Protein AF-A0A918DP20-F1 (afdb_monomer)

Sequence (121 aa):
MKRTAAVTVLALGFGLTAEAREQPFSGNDPQFLIESCREVVEIFSRRDEQNMLAAVSTSLSEAMRAGYCIGVVQQYRSEGPGCRYGYSSKDWFTAARFLAELPVNADHSVSRMLRAASCNG

Solvent-accessible surface area (backbone atoms only — not comparable to full-atom values): 7268 Å² total; per-residue (Å²): 139,83,86,80,82,81,82,78,78,80,81,74,80,72,80,74,78,79,76,76,71,74,79,93,68,67,92,73,40,39,40,62,46,25,53,15,14,36,44,37,44,60,57,53,67,49,49,87,79,40,86,74,50,48,80,70,74,49,52,72,68,54,51,49,35,21,48,47,32,55,48,53,50,47,49,44,71,74,73,42,87,74,58,92,88,44,65,60,42,90,44,62,64,50,24,33,46,48,42,35,71,49,62,68,81,53,96,48,56,43,70,56,50,52,49,46,18,39,27,74,57

Nearest PDB structures (foldseek):
  1t6u-assembly2_H  TM=4.745E-01  e=8.225E+00  Streptomyces coelicolor
  1q0f-assembly2_J  TM=4.762E-01  e=7.781E+00  Streptomyces seoulensis
  1t6u-assembly1_A  TM=4.752E-01  e=8.225E+00  Streptomyces coelicolor
  6s37-assembly1_A  TM=3.782E-01  e=7.362E+00  Pseudomonas putida KT2440
  1orj-assembly2_B  TM=3.271E-01  e=4.994E+00  Aquifex aeolicus VF5

Secondary structure (DSSP, 8-state):
--------------------------TT-HHHHHHHHHHHHHHHHGGGT-TTTHHHHS-HHHHHHHHHHHHHHHHHHHHSPP-SSS---S-HHHHHHHHHHS-TT----HHHHHHHHHHH-

Foldseek 3Di:
DDDDDDPDDPPPDPPPPPPPDDDPDDPWQLLLLLVLLLLLCVLCVCVVPCVPCSVVPDDPVSVVSVVVNLVSLVCCLVPNDDDPPADFPPDSNQLSVQSNPDDSPPPDIPNRSSNCSGGVD

Radius of gyration: 20.91 Å; Cα contacts (8 Å, |Δi|>4): 114; chains: 1; bounding box: 46×41×68 Å

pLDDT: mean 74.9, std 15.4, range [37.12, 93.69]

Organism: NCBI:txid518897

Mean predicted aligned error: 12.44 Å

Structure (mmCIF, N/CA/C/O backbone):
data_AF-A0A918DP20-F1
#
_entry.id   AF-A0A918DP20-F1
#
loop_
_atom_site.group_PDB
_atom_site.id
_atom_site.type_symbol
_atom_site.label_atom_id
_atom_site.label_alt_id
_atom_site.label_comp_id
_atom_site.label_asym_id
_atom_site.label_entity_id
_atom_site.label_seq_id
_atom_site.pdbx_PDB_ins_code
_atom_site.Cartn_x
_atom_site.Cartn_y
_atom_site.Cartn_z
_atom_site.occupancy
_atom_site.B_iso_or_equiv
_atom_site.auth_seq_id
_atom_site.auth_comp_id
_atom_site.auth_asym_id
_atom_site.auth_atom_id
_atom_site.pdbx_PDB_model_num
ATOM 1 N N . MET A 1 1 ? 27.926 30.165 47.627 1.00 37.12 1 MET A N 1
ATOM 2 C CA . MET A 1 1 ? 27.761 28.701 47.770 1.00 37.12 1 MET A CA 1
ATOM 3 C C . MET A 1 1 ? 26.866 28.204 46.635 1.00 37.12 1 MET A C 1
ATOM 5 O O . MET A 1 1 ? 25.671 28.453 46.677 1.00 37.12 1 MET A O 1
ATOM 9 N N . LYS A 1 2 ? 27.428 27.609 45.572 1.00 40.09 2 LYS A N 1
ATOM 10 C CA . LYS A 1 2 ? 26.663 27.059 44.435 1.00 40.09 2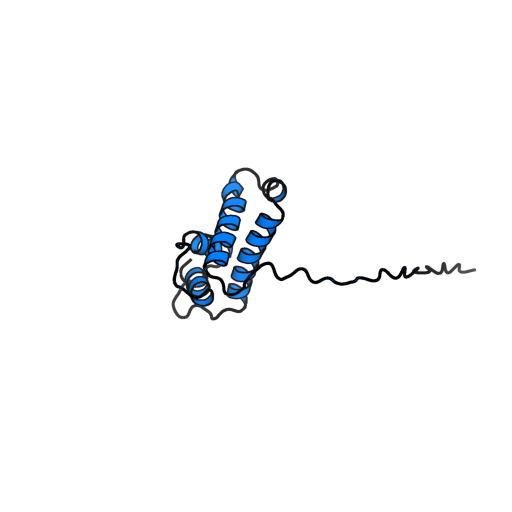 LYS A CA 1
ATOM 11 C C . LYS A 1 2 ? 26.527 25.547 44.627 1.00 40.09 2 LYS A C 1
ATOM 13 O O . LYS A 1 2 ? 27.536 24.861 44.722 1.00 40.09 2 LYS A O 1
ATOM 18 N N . ARG A 1 3 ? 25.293 25.048 44.728 1.00 52.38 3 ARG A N 1
ATOM 19 C CA . ARG A 1 3 ? 24.982 23.614 44.797 1.00 52.38 3 ARG A CA 1
ATOM 20 C C . ARG A 1 3 ? 24.779 23.097 43.375 1.00 52.38 3 ARG A C 1
ATOM 22 O O . ARG A 1 3 ? 23.718 23.291 42.797 1.00 52.38 3 ARG A O 1
ATOM 29 N N . THR A 1 4 ? 25.802 22.485 42.797 1.00 50.84 4 THR A N 1
ATOM 30 C CA . THR A 1 4 ? 25.676 21.697 41.567 1.00 50.84 4 THR A CA 1
ATOM 31 C C . THR A 1 4 ? 25.176 20.306 41.942 1.00 50.84 4 THR A C 1
ATOM 33 O O . THR A 1 4 ? 25.917 19.522 42.530 1.00 50.84 4 THR A O 1
ATOM 36 N N . ALA A 1 5 ? 23.907 20.017 41.653 1.00 54.22 5 ALA A N 1
ATOM 37 C CA . ALA A 1 5 ? 23.361 18.670 41.752 1.00 54.22 5 ALA A CA 1
ATOM 38 C C . ALA A 1 5 ? 23.876 17.852 40.559 1.00 54.22 5 ALA A C 1
ATOM 40 O O . ALA A 1 5 ? 23.552 18.151 39.411 1.00 54.22 5 ALA A O 1
ATOM 41 N N . ALA A 1 6 ? 24.719 16.858 40.827 1.00 53.59 6 ALA A N 1
ATOM 42 C CA . ALA A 1 6 ? 25.139 15.891 39.824 1.00 53.59 6 ALA A CA 1
ATOM 43 C C . ALA A 1 6 ? 23.967 14.938 39.550 1.00 53.59 6 ALA A C 1
ATOM 45 O O . ALA A 1 6 ? 23.559 14.187 40.433 1.00 53.59 6 ALA A O 1
ATOM 46 N N . VAL A 1 7 ? 23.406 14.991 38.342 1.00 59.12 7 VAL A N 1
ATOM 47 C CA . VAL A 1 7 ? 22.426 14.006 37.873 1.00 59.12 7 VAL A CA 1
ATOM 48 C C . VAL A 1 7 ? 23.212 12.810 37.351 1.00 59.12 7 VAL A C 1
ATOM 50 O O . VAL A 1 7 ? 23.706 12.808 36.226 1.00 59.12 7 VAL A O 1
ATOM 53 N N . THR A 1 8 ? 23.394 11.807 38.202 1.00 56.66 8 THR A N 1
ATOM 54 C CA . THR A 1 8 ? 23.956 10.511 37.825 1.00 56.66 8 THR A CA 1
ATOM 55 C C . THR A 1 8 ? 22.939 9.758 36.970 1.00 56.66 8 THR A C 1
ATOM 57 O O . THR A 1 8 ? 21.939 9.248 37.470 1.00 56.66 8 THR A O 1
ATOM 60 N N . VAL A 1 9 ? 23.189 9.683 35.662 1.00 62.00 9 VAL A N 1
ATOM 61 C CA . VAL A 1 9 ? 22.459 8.787 34.759 1.00 62.00 9 VAL A CA 1
ATOM 62 C C . VAL A 1 9 ? 22.946 7.364 35.035 1.00 62.00 9 VAL A C 1
ATOM 64 O O . VAL A 1 9 ? 24.019 6.962 34.591 1.00 62.00 9 VAL A O 1
ATOM 67 N N . LEU A 1 10 ? 22.175 6.610 35.819 1.00 59.28 10 LEU A N 1
ATOM 68 C CA . LEU A 1 10 ? 22.340 5.166 35.974 1.00 59.28 10 LEU A CA 1
ATOM 69 C C . LEU A 1 10 ? 21.996 4.501 34.636 1.00 59.28 10 LEU A C 1
ATOM 71 O O . LEU A 1 10 ? 20.832 4.256 34.328 1.00 59.28 10 LEU A O 1
ATOM 75 N N . ALA A 1 11 ? 23.020 4.234 33.826 1.00 61.69 11 ALA A N 1
ATOM 76 C CA . ALA A 1 11 ? 22.911 3.386 32.649 1.00 61.69 11 ALA A CA 1
ATOM 77 C C . ALA A 1 11 ? 22.685 1.936 33.106 1.00 61.69 11 ALA A C 1
ATOM 79 O O . ALA A 1 11 ? 23.624 1.155 33.255 1.00 61.69 11 ALA A O 1
ATOM 80 N N . LEU A 1 12 ? 21.428 1.582 33.380 1.00 62.03 12 LEU A N 1
ATOM 81 C CA . LEU A 1 12 ? 21.015 0.188 33.485 1.00 62.03 12 LEU A CA 1
ATOM 82 C C . LEU A 1 12 ? 21.145 -0.416 32.087 1.00 62.03 12 LEU A C 1
ATOM 84 O O . LEU A 1 12 ? 20.382 -0.084 31.181 1.00 62.03 12 LEU A O 1
ATOM 88 N N . GLY A 1 13 ? 22.166 -1.252 31.910 1.00 59.47 13 GLY A N 1
ATOM 89 C CA . GLY A 1 13 ? 22.402 -2.002 30.687 1.00 59.47 13 GLY A CA 1
ATOM 90 C C . GLY A 1 13 ? 21.254 -2.969 30.427 1.00 59.47 13 GLY A C 1
ATOM 91 O O . GLY A 1 13 ? 21.296 -4.120 30.851 1.00 59.47 13 GLY A O 1
ATOM 92 N N . PHE A 1 14 ? 20.232 -2.510 29.710 1.00 60.22 14 PHE A N 1
ATOM 93 C CA . PHE A 1 14 ? 19.357 -3.402 28.972 1.00 60.22 14 PHE A CA 1
ATOM 94 C C . PHE A 1 14 ? 20.188 -3.958 27.819 1.00 60.22 14 PHE A C 1
ATOM 96 O O . PHE A 1 14 ? 20.462 -3.258 26.844 1.00 60.22 14 PHE A O 1
ATOM 103 N N . GLY A 1 15 ? 20.629 -5.208 27.946 1.00 56.78 15 GLY A N 1
ATOM 104 C CA . GLY A 1 15 ? 21.070 -5.981 26.795 1.00 56.78 15 GLY A CA 1
ATOM 105 C C . GLY A 1 15 ? 19.879 -6.148 25.858 1.00 56.78 15 GLY A C 1
ATOM 106 O O . GLY A 1 15 ? 19.118 -7.099 26.003 1.00 56.78 15 GLY A O 1
ATOM 107 N N . LEU A 1 16 ? 19.679 -5.202 24.935 1.00 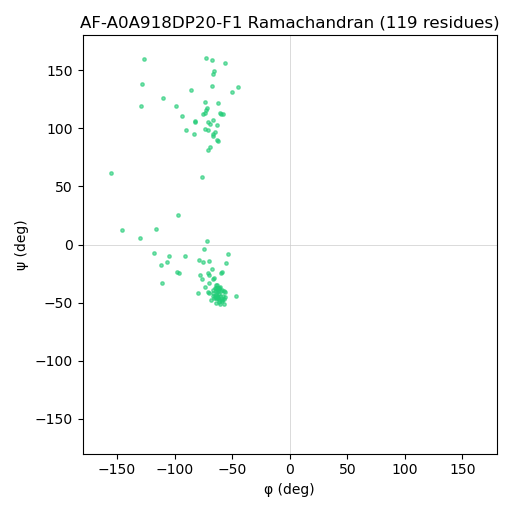59.16 16 LEU A N 1
ATOM 108 C CA . LEU A 1 16 ? 18.790 -5.400 23.798 1.00 59.16 16 LEU A CA 1
ATOM 109 C C . LEU A 1 16 ? 19.426 -6.482 22.926 1.00 59.16 16 LEU A C 1
ATOM 111 O O . LEU A 1 16 ? 20.253 -6.200 22.061 1.00 59.16 16 LEU A O 1
ATOM 115 N N . THR A 1 17 ? 19.032 -7.732 23.135 1.00 61.31 17 THR A N 1
ATOM 116 C CA . THR A 1 17 ? 19.053 -8.706 22.049 1.00 61.31 17 THR A CA 1
ATOM 117 C C . THR A 1 17 ? 18.036 -8.211 21.025 1.00 61.31 17 THR A C 1
ATOM 119 O O . THR A 1 17 ? 16.827 -8.364 21.205 1.00 61.31 17 THR A O 1
ATOM 122 N N . ALA A 1 18 ? 18.520 -7.502 20.006 1.00 60.25 18 ALA A N 1
ATOM 123 C CA . ALA A 1 18 ? 17.719 -7.069 18.875 1.00 60.25 18 ALA A CA 1
ATOM 124 C C . ALA A 1 18 ? 17.389 -8.299 18.018 1.00 60.25 18 ALA A C 1
ATOM 126 O O . ALA A 1 18 ? 18.065 -8.576 17.033 1.00 60.25 18 ALA A O 1
ATOM 127 N N . GLU A 1 19 ? 16.369 -9.056 18.419 1.00 59.47 19 GLU A N 1
ATOM 128 C CA . GLU A 1 19 ? 15.741 -10.032 17.533 1.00 59.47 19 GLU A CA 1
ATOM 129 C C . GLU A 1 19 ? 14.969 -9.256 16.472 1.00 59.47 19 GLU A C 1
ATOM 131 O O . GLU A 1 19 ? 13.872 -8.735 16.707 1.00 59.47 19 GLU A O 1
ATOM 136 N N . ALA A 1 20 ? 15.591 -9.111 15.304 1.00 57.81 20 ALA A N 1
ATOM 137 C CA . ALA A 1 20 ? 14.903 -8.631 14.126 1.00 57.81 20 ALA A CA 1
ATOM 138 C C . ALA A 1 20 ? 13.828 -9.667 13.791 1.00 57.81 20 ALA A C 1
ATOM 140 O O . ALA A 1 20 ? 14.132 -10.739 13.274 1.00 57.81 20 ALA A O 1
ATOM 141 N N . ARG A 1 21 ? 12.565 -9.358 14.119 1.00 59.31 21 ARG A N 1
ATOM 142 C CA . ARG A 1 21 ? 11.427 -10.144 13.632 1.00 59.31 21 ARG A CA 1
ATOM 143 C C . ARG A 1 21 ? 11.586 -10.282 12.121 1.00 59.31 21 ARG A C 1
ATOM 145 O O . ARG A 1 21 ? 11.859 -9.283 11.452 1.00 59.31 21 ARG A O 1
ATOM 152 N N . GLU A 1 22 ? 11.456 -11.507 11.617 1.00 62.00 22 GLU A N 1
ATOM 153 C CA . GLU A 1 22 ? 11.488 -11.790 10.183 1.00 62.00 22 GLU A CA 1
ATOM 154 C C . GLU A 1 22 ? 10.628 -10.762 9.448 1.00 62.00 22 GLU A C 1
ATOM 156 O O . GLU A 1 22 ? 9.541 -10.421 9.925 1.00 62.00 22 GLU A O 1
ATOM 161 N N . GLN A 1 23 ? 11.136 -10.221 8.335 1.00 58.38 23 GLN A N 1
ATOM 162 C CA . GLN A 1 23 ? 10.407 -9.214 7.571 1.00 58.38 23 GLN A CA 1
ATOM 163 C C . GLN A 1 23 ? 9.060 -9.815 7.156 1.00 58.38 23 GLN A C 1
ATOM 165 O O . GLN A 1 23 ? 9.039 -10.730 6.335 1.00 58.38 23 GLN A O 1
ATOM 170 N N . PRO A 1 24 ? 7.932 -9.317 7.688 1.00 61.38 24 PRO A N 1
ATOM 171 C CA .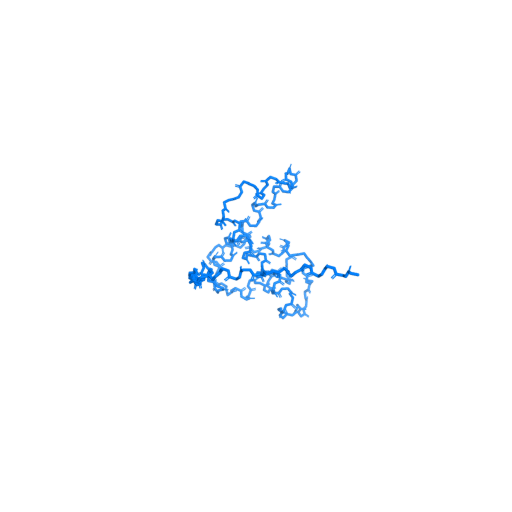 PRO A 1 24 ? 6.638 -9.938 7.433 1.00 61.38 24 PRO A CA 1
ATOM 172 C C . PRO A 1 24 ? 6.128 -9.652 6.012 1.00 61.38 24 PRO A C 1
ATOM 174 O O . PRO A 1 24 ? 5.070 -10.147 5.637 1.00 61.38 24 PRO A O 1
ATOM 177 N N . PHE A 1 25 ? 6.853 -8.837 5.233 1.00 66.38 25 PHE A N 1
ATOM 178 C CA . PHE A 1 25 ? 6.398 -8.249 3.977 1.00 66.38 25 PHE A CA 1
ATOM 179 C C . PHE A 1 25 ? 7.410 -8.489 2.854 1.00 66.38 25 PHE A C 1
ATOM 181 O O . PHE A 1 25 ? 8.546 -8.016 2.910 1.00 66.38 25 PHE A O 1
ATOM 188 N N . SER A 1 26 ? 6.987 -9.187 1.802 1.00 65.50 26 SER A N 1
ATOM 189 C CA . SER A 1 26 ? 7.744 -9.341 0.562 1.00 65.50 26 SER A CA 1
ATOM 190 C C . SER A 1 26 ? 7.525 -8.110 -0.329 1.00 65.50 26 SER A C 1
ATOM 192 O O . SER A 1 26 ? 6.493 -7.947 -0.975 1.00 65.50 26 SER A O 1
ATOM 194 N N . GLY A 1 27 ? 8.537 -7.238 -0.410 1.00 66.81 27 GLY A N 1
ATOM 195 C CA . GLY A 1 27 ? 8.505 -5.993 -1.202 1.00 66.81 27 GLY A CA 1
ATOM 196 C C . GLY A 1 27 ? 8.173 -6.150 -2.698 1.00 66.81 27 GLY A C 1
ATOM 197 O O . GLY A 1 27 ? 7.853 -5.174 -3.373 1.00 66.81 27 GLY A O 1
ATOM 198 N N . ASN A 1 28 ? 8.260 -7.376 -3.222 1.00 75.31 28 ASN A N 1
ATOM 199 C CA . ASN A 1 28 ? 8.093 -7.710 -4.636 1.00 75.31 28 ASN A CA 1
ATOM 200 C C . ASN A 1 28 ? 6.893 -8.623 -4.916 1.00 75.31 28 ASN A C 1
ATOM 202 O O . ASN A 1 28 ? 6.809 -9.165 -6.014 1.00 75.31 28 ASN A O 1
ATOM 206 N N . ASP A 1 29 ? 5.986 -8.801 -3.956 1.00 88.81 29 ASP A N 1
ATOM 207 C CA . ASP A 1 29 ? 4.776 -9.600 -4.136 1.00 88.81 29 ASP A CA 1
ATOM 208 C C . ASP A 1 29 ? 3.590 -8.709 -4.569 1.00 88.81 29 ASP A C 1
ATOM 210 O O . ASP A 1 29 ? 3.105 -7.882 -3.785 1.00 88.81 29 ASP A O 1
ATOM 214 N N . PRO A 1 30 ? 3.121 -8.839 -5.826 1.00 89.69 30 PRO A N 1
ATOM 215 C CA . PRO A 1 30 ? 1.985 -8.079 -6.341 1.00 89.69 30 PRO A CA 1
ATOM 216 C C . PRO A 1 30 ? 0.689 -8.356 -5.581 1.00 89.69 30 PRO A C 1
ATOM 218 O O . PRO A 1 30 ? -0.092 -7.430 -5.357 1.00 89.69 30 PRO A O 1
ATOM 221 N N . GLN A 1 31 ? 0.463 -9.608 -5.176 1.00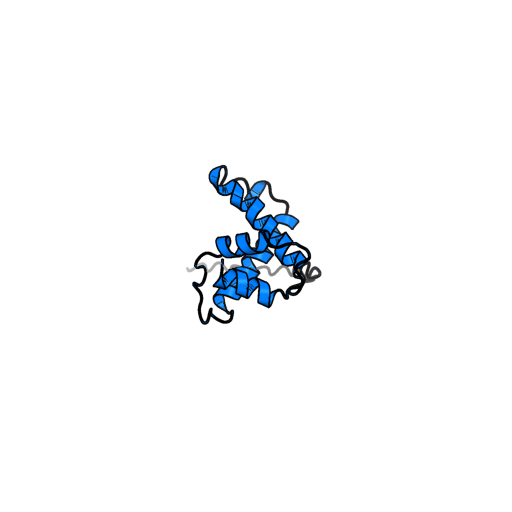 91.44 31 GLN A N 1
ATOM 222 C CA . GLN A 1 31 ? -0.761 -10.015 -4.488 1.00 91.44 31 GLN A CA 1
ATOM 223 C C . GLN A 1 31 ? -0.792 -9.381 -3.103 1.00 91.44 31 GLN A C 1
ATOM 225 O O . GLN A 1 31 ? -1.766 -8.720 -2.740 1.00 91.44 31 GLN A O 1
ATOM 230 N N . PHE A 1 32 ? 0.331 -9.483 -2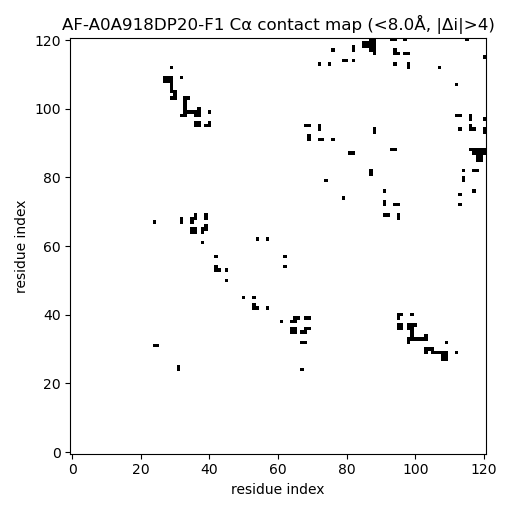.388 1.00 91.56 32 PHE A N 1
ATOM 231 C CA . PHE A 1 32 ? 0.489 -8.882 -1.071 1.00 91.56 32 PHE A CA 1
ATOM 232 C C . PHE A 1 32 ? 0.286 -7.360 -1.098 1.00 91.56 32 PHE A C 1
ATOM 234 O O . PHE A 1 32 ? -0.352 -6.802 -0.201 1.00 91.56 32 PHE A O 1
ATOM 241 N N . LEU A 1 33 ? 0.774 -6.669 -2.136 1.00 92.88 33 LEU A N 1
ATOM 242 C CA . LEU A 1 33 ? 0.541 -5.233 -2.304 1.00 92.88 33 LEU A CA 1
ATOM 243 C C . LEU A 1 33 ? -0.945 -4.902 -2.525 1.00 92.88 33 LEU A C 1
ATOM 245 O O . LEU A 1 33 ? -1.448 -3.968 -1.901 1.00 92.88 33 LEU A O 1
ATOM 249 N N . ILE A 1 34 ? -1.651 -5.656 -3.376 1.00 93.69 34 ILE A N 1
ATOM 250 C CA . ILE A 1 34 ? -3.090 -5.450 -3.634 1.00 93.69 34 ILE A CA 1
ATOM 251 C C . ILE A 1 34 ? -3.888 -5.639 -2.346 1.00 93.69 34 ILE A C 1
ATOM 253 O O . ILE A 1 34 ? -4.690 -4.778 -1.987 1.00 93.69 34 ILE A O 1
ATOM 257 N N . GLU A 1 35 ? -3.651 -6.736 -1.629 1.00 92.69 35 GLU A N 1
ATOM 258 C CA . GLU A 1 35 ? -4.329 -7.033 -0.365 1.00 92.69 35 GLU A CA 1
ATOM 259 C C . GLU A 1 35 ? -4.039 -5.969 0.697 1.00 92.69 35 GLU A C 1
ATOM 261 O O . GLU A 1 35 ? -4.954 -5.480 1.357 1.00 92.69 35 GLU A O 1
ATOM 266 N N . SER A 1 36 ? -2.785 -5.527 0.795 1.00 92.62 36 SER A N 1
ATOM 267 C CA . SER A 1 36 ? -2.390 -4.438 1.690 1.00 92.62 36 SER A CA 1
ATOM 268 C C . SER A 1 36 ? -3.095 -3.120 1.359 1.00 92.62 36 SER A C 1
ATOM 270 O O . SER A 1 36 ? -3.464 -2.373 2.262 1.00 92.62 36 SER A O 1
ATOM 272 N N . CYS A 1 37 ? -3.312 -2.810 0.078 1.00 93.50 37 CYS A N 1
ATOM 273 C CA . CYS A 1 37 ? -4.038 -1.604 -0.320 1.00 93.50 37 CYS A CA 1
ATOM 274 C C . CYS A 1 37 ? -5.560 -1.734 -0.168 1.00 93.50 37 CYS A C 1
ATOM 276 O O . CYS A 1 37 ? -6.227 -0.731 0.087 1.00 93.50 37 CYS A O 1
ATOM 278 N N . ARG A 1 38 ? -6.121 -2.948 -0.234 1.00 93.31 38 ARG A N 1
ATOM 279 C CA . ARG A 1 38 ? -7.522 -3.193 0.151 1.00 93.31 38 ARG A CA 1
ATOM 280 C C . ARG A 1 38 ? -7.751 -2.910 1.627 1.00 93.31 38 ARG A C 1
ATOM 282 O O . ARG A 1 38 ? -8.726 -2.243 1.949 1.00 93.31 38 ARG A O 1
ATOM 289 N N . GLU A 1 39 ? -6.811 -3.307 2.480 1.00 90.94 39 GLU A N 1
ATOM 290 C CA . GLU A 1 39 ? -6.832 -2.986 3.911 1.00 90.94 39 GLU A CA 1
ATOM 291 C C . GLU A 1 39 ? -6.871 -1.465 4.148 1.00 90.94 39 GLU A C 1
ATOM 293 O O . GLU A 1 39 ? -7.688 -0.960 4.914 1.00 90.94 39 GLU A O 1
ATOM 298 N N . VAL A 1 40 ? -6.051 -0.698 3.417 1.00 90.75 40 VAL A N 1
ATOM 299 C CA . VAL A 1 40 ? -6.090 0.777 3.446 1.00 90.75 40 VAL A CA 1
ATOM 300 C C . VAL A 1 40 ? -7.482 1.292 3.074 1.00 90.75 40 VAL A C 1
ATOM 302 O O . VAL A 1 40 ? -8.047 2.115 3.794 1.00 90.75 40 VAL A O 1
ATOM 305 N N . VAL A 1 41 ? -8.055 0.836 1.958 1.00 89.88 41 VAL A N 1
ATOM 306 C CA . VAL A 1 41 ? -9.389 1.284 1.534 1.00 89.88 41 VAL A CA 1
ATOM 307 C C . VAL A 1 41 ? -10.452 0.875 2.547 1.00 89.88 41 VAL A C 1
ATOM 309 O O . VAL A 1 41 ? -11.346 1.666 2.809 1.00 89.88 41 VAL A O 1
ATOM 312 N N . GLU A 1 42 ? -10.366 -0.292 3.171 1.00 87.19 42 GLU A N 1
ATOM 313 C CA . GLU A 1 42 ? -11.322 -0.717 4.191 1.00 87.19 42 GLU A CA 1
ATOM 314 C C . GLU A 1 42 ? -11.243 0.147 5.459 1.00 87.19 42 GLU A C 1
ATOM 316 O O . GLU A 1 42 ? -12.273 0.603 5.959 1.00 87.19 42 GLU A O 1
ATOM 321 N N . ILE A 1 43 ? -10.034 0.445 5.938 1.00 81.31 43 ILE A N 1
ATOM 322 C CA . ILE A 1 43 ? -9.808 1.289 7.121 1.00 81.31 43 ILE A CA 1
ATOM 323 C C . ILE A 1 43 ? -10.249 2.734 6.856 1.00 81.31 43 ILE A C 1
ATOM 325 O O . ILE A 1 43 ? -10.817 3.390 7.731 1.00 81.31 43 ILE A O 1
ATOM 329 N N . PHE A 1 44 ? -10.001 3.249 5.648 1.00 76.25 44 PHE A N 1
ATOM 330 C CA . PHE A 1 44 ? -10.194 4.663 5.323 1.00 76.25 44 PHE A CA 1
ATOM 331 C C . PHE A 1 44 ? -11.438 4.980 4.479 1.00 76.25 44 PHE A C 1
ATOM 333 O O . PHE A 1 44 ? -11.785 6.149 4.360 1.00 76.25 44 PHE A O 1
ATOM 340 N N . SER A 1 45 ? -12.154 4.007 3.914 1.00 69.94 45 SER A N 1
ATOM 341 C CA . SER A 1 45 ? -13.487 4.236 3.317 1.00 69.94 45 SER A CA 1
ATOM 342 C C . SER A 1 45 ? -14.541 4.504 4.393 1.00 69.94 45 SER A C 1
ATOM 344 O O . SER A 1 45 ? -15.486 5.245 4.153 1.00 69.94 45 SER A O 1
ATOM 346 N N . ARG A 1 46 ? -14.305 4.025 5.621 1.00 60.12 46 ARG A N 1
ATOM 347 C CA . ARG A 1 46 ? -15.075 4.361 6.831 1.00 60.12 46 ARG A CA 1
ATOM 348 C C . ARG A 1 46 ? -14.831 5.798 7.342 1.00 60.12 46 ARG A C 1
ATOM 350 O O . ARG A 1 46 ? -15.364 6.175 8.387 1.00 60.12 46 ARG A O 1
ATOM 357 N N . ARG A 1 47 ? -14.023 6.612 6.635 1.00 50.78 47 ARG A N 1
ATOM 358 C CA . ARG A 1 47 ? -13.663 8.001 7.010 1.00 50.78 47 ARG A CA 1
ATOM 359 C C . ARG A 1 47 ? -14.855 8.947 7.141 1.00 50.78 47 ARG A C 1
ATOM 361 O O . ARG A 1 47 ? -14.733 9.918 7.885 1.00 50.78 47 ARG A O 1
ATOM 368 N N . ASP A 1 48 ? -15.977 8.672 6.480 1.00 51.25 48 ASP A N 1
ATOM 369 C CA . ASP A 1 48 ? -17.165 9.525 6.603 1.00 51.25 48 ASP A CA 1
ATOM 370 C C . ASP A 1 48 ? -17.918 9.325 7.931 1.00 51.25 48 ASP A C 1
ATOM 372 O O . ASP A 1 48 ? -18.685 10.200 8.322 1.00 51.25 48 ASP A O 1
ATOM 376 N N . GLU A 1 49 ? -17.652 8.254 8.694 1.00 45.03 49 GLU A N 1
ATOM 377 C CA . GLU A 1 49 ? -18.367 8.004 9.955 1.00 45.03 49 GLU A CA 1
ATOM 378 C C . GLU A 1 49 ? -17.508 8.173 11.223 1.00 45.03 49 GLU A C 1
ATOM 380 O O . GLU A 1 49 ? -18.046 8.580 12.253 1.00 45.03 49 GLU A O 1
ATOM 385 N N . GLN A 1 50 ? -16.198 7.865 11.226 1.00 48.06 50 GLN A N 1
ATOM 386 C CA . GLN A 1 50 ? -15.467 7.679 12.500 1.00 48.06 50 GLN A CA 1
ATOM 387 C C . GLN A 1 50 ? -13.940 7.919 12.443 1.00 48.06 50 GLN A C 1
ATOM 389 O O . GLN A 1 50 ? -13.153 7.031 12.778 1.00 48.06 50 GLN A O 1
ATOM 394 N N . ASN A 1 51 ? -13.484 9.130 12.100 1.00 53.09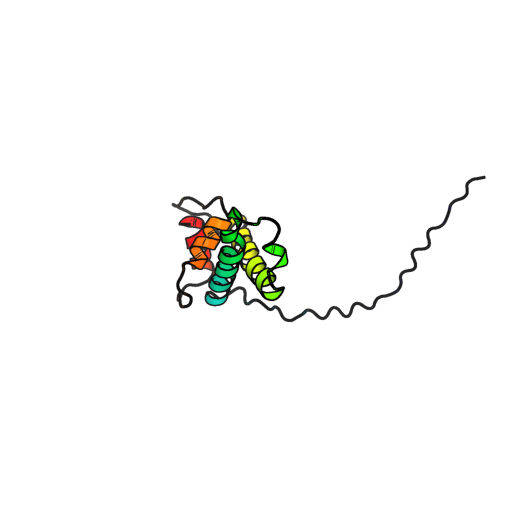 51 ASN A N 1
ATOM 395 C CA . ASN A 1 51 ? -12.049 9.488 11.989 1.00 53.09 51 ASN A CA 1
ATOM 396 C C . ASN A 1 51 ? -11.155 9.197 13.226 1.00 53.09 51 ASN A C 1
ATOM 398 O O . ASN A 1 51 ? -9.937 9.305 13.122 1.00 53.09 51 ASN A O 1
ATOM 402 N N . MET A 1 52 ? -11.712 8.799 14.376 1.00 51.09 52 MET A N 1
ATOM 403 C CA . MET A 1 52 ? -10.944 8.380 15.559 1.00 51.09 52 MET A CA 1
ATOM 404 C C . MET A 1 52 ? -11.051 6.890 15.917 1.00 51.09 52 MET A C 1
ATOM 406 O O . MET A 1 52 ? -10.191 6.417 16.650 1.00 51.09 52 MET A O 1
ATOM 410 N N . LEU A 1 53 ? -12.047 6.136 15.432 1.00 53.19 53 LEU A N 1
ATOM 411 C CA . LEU A 1 53 ? -12.284 4.757 15.903 1.00 53.19 53 LEU A CA 1
ATOM 412 C C . LEU A 1 53 ? -11.692 3.683 14.988 1.00 53.19 53 LEU A C 1
ATOM 414 O O . LEU A 1 53 ? -11.350 2.610 15.478 1.00 53.19 53 LEU A O 1
ATOM 418 N N . ALA A 1 54 ? -11.480 3.976 13.700 1.00 54.31 54 ALA A N 1
ATOM 419 C CA . ALA A 1 54 ? -10.888 3.014 12.766 1.00 54.31 54 ALA A CA 1
ATOM 420 C C . ALA A 1 54 ? -9.474 2.577 13.198 1.00 54.31 54 ALA A C 1
ATOM 422 O O . ALA A 1 54 ? -9.132 1.401 13.117 1.00 54.31 54 ALA A O 1
ATOM 423 N N . ALA A 1 55 ? -8.678 3.492 13.759 1.00 55.47 55 ALA A N 1
ATOM 424 C CA . ALA A 1 55 ? -7.364 3.165 14.317 1.00 55.47 55 ALA A CA 1
ATOM 425 C C . ALA A 1 55 ? -7.436 2.284 15.584 1.00 55.47 55 ALA A C 1
ATOM 427 O O . ALA A 1 55 ? -6.455 1.630 15.920 1.00 55.47 55 ALA A O 1
ATOM 428 N N . VAL A 1 56 ? -8.578 2.263 16.283 1.00 56.41 56 VAL A N 1
ATOM 429 C CA . VAL A 1 56 ? -8.778 1.530 17.547 1.00 56.41 56 VAL A CA 1
ATOM 430 C C . VAL A 1 56 ? -9.420 0.158 17.309 1.00 56.41 56 VAL A C 1
ATOM 432 O O . VAL A 1 56 ? -9.230 -0.751 18.111 1.00 56.41 56 VAL A O 1
ATOM 435 N N . SER A 1 57 ? -10.153 -0.016 16.203 1.00 63.78 57 SER A N 1
ATOM 436 C CA . SER A 1 57 ? -10.787 -1.286 15.822 1.00 63.78 57 SER A CA 1
ATOM 437 C C . SER A 1 57 ? -9.926 -2.185 14.930 1.00 63.78 57 SER A C 1
ATOM 439 O O . SER A 1 57 ? -10.318 -3.317 14.670 1.00 63.78 57 SER A O 1
ATOM 441 N N . THR A 1 58 ? -8.799 -1.682 14.424 1.00 73.88 58 THR A N 1
ATOM 442 C CA . THR A 1 58 ? -7.916 -2.411 13.501 1.00 73.88 58 THR A CA 1
ATOM 443 C C . THR A 1 58 ? -6.935 -3.284 14.285 1.00 73.88 58 THR A C 1
ATOM 445 O O . THR A 1 58 ? -6.299 -2.819 15.233 1.00 73.88 58 THR A O 1
ATOM 448 N N . SER A 1 59 ? -6.777 -4.550 13.897 1.00 82.75 59 SER A N 1
ATOM 449 C CA . SER A 1 59 ? -5.762 -5.431 14.484 1.00 82.75 59 SER A CA 1
ATOM 450 C C . SER A 1 59 ? -4.342 -4.970 14.126 1.00 82.75 59 SER A C 1
ATOM 452 O O . SER A 1 59 ? -4.111 -4.295 13.124 1.00 82.75 59 SER A O 1
ATOM 454 N N . LEU A 1 60 ? -3.339 -5.376 14.914 1.00 83.25 60 LEU A N 1
ATOM 455 C CA . LEU A 1 60 ? -1.940 -5.021 14.634 1.00 83.25 60 LEU A CA 1
ATOM 456 C C . LEU A 1 60 ? -1.497 -5.459 13.226 1.00 83.25 60 LEU A C 1
ATOM 458 O O . LEU A 1 60 ? -0.802 -4.714 12.539 1.00 83.25 60 LEU A O 1
ATOM 462 N N . SER A 1 61 ? -1.901 -6.653 12.787 1.00 84.25 61 SER A N 1
ATOM 463 C CA . SER A 1 61 ? -1.575 -7.181 11.458 1.00 84.25 61 SER A CA 1
ATOM 464 C C . SER A 1 61 ? -2.186 -6.352 10.331 1.00 84.25 61 SER A C 1
ATOM 466 O O . SER A 1 61 ? -1.502 -6.058 9.353 1.00 84.25 61 SER A O 1
ATOM 468 N N . GLU A 1 62 ? -3.445 -5.945 10.473 1.00 83.94 62 GLU A N 1
ATOM 469 C CA . GLU A 1 62 ? -4.147 -5.104 9.497 1.00 83.94 62 GLU A CA 1
ATOM 470 C C . GLU A 1 62 ? -3.510 -3.713 9.427 1.00 83.94 62 GLU A C 1
ATOM 472 O O . GLU A 1 62 ? -3.150 -3.247 8.348 1.00 83.94 62 GLU A O 1
ATOM 477 N N . ALA A 1 63 ? -3.234 -3.097 10.580 1.00 83.75 63 ALA A N 1
ATOM 478 C CA . ALA A 1 63 ? -2.565 -1.802 10.646 1.00 83.75 63 ALA A CA 1
ATOM 479 C C . ALA A 1 63 ? -1.177 -1.838 9.986 1.00 83.75 63 ALA A C 1
ATOM 481 O O . ALA A 1 63 ? -0.800 -0.907 9.273 1.00 83.75 63 ALA A O 1
ATOM 482 N N . MET A 1 64 ? -0.422 -2.925 10.178 1.00 88.56 64 MET A N 1
ATOM 483 C CA . MET A 1 64 ? 0.899 -3.071 9.570 1.00 88.56 64 MET A CA 1
ATOM 484 C C . MET A 1 64 ? 0.821 -3.286 8.049 1.00 88.56 64 MET A C 1
ATOM 486 O O . MET A 1 64 ? 1.596 -2.667 7.321 1.00 88.56 64 MET A O 1
ATOM 490 N N . ARG A 1 65 ? -0.132 -4.089 7.544 1.00 90.00 65 ARG A N 1
ATOM 491 C CA . ARG A 1 65 ? -0.377 -4.233 6.091 1.00 90.00 65 ARG A CA 1
ATOM 492 C C . ARG A 1 65 ? -0.826 -2.916 5.458 1.00 90.00 65 ARG A C 1
ATOM 494 O O . ARG A 1 65 ? -0.298 -2.511 4.424 1.00 90.00 65 ARG A O 1
ATOM 501 N N . ALA A 1 66 ? -1.738 -2.196 6.107 1.00 90.19 66 ALA A N 1
ATOM 502 C CA . ALA A 1 66 ? -2.160 -0.879 5.650 1.00 90.19 66 ALA A CA 1
ATOM 503 C C . ALA A 1 66 ? -0.975 0.101 5.606 1.00 90.19 66 ALA A C 1
ATOM 505 O O . ALA A 1 66 ? -0.765 0.789 4.605 1.00 90.19 66 ALA A O 1
ATOM 506 N N . GLY A 1 67 ? -0.144 0.099 6.653 1.00 89.56 67 GLY A N 1
ATOM 507 C CA . GLY A 1 67 ? 1.104 0.858 6.709 1.00 89.56 67 GLY A CA 1
ATOM 508 C C . GLY A 1 67 ? 2.069 0.512 5.573 1.00 89.56 67 GLY A C 1
ATOM 509 O O . GLY A 1 67 ? 2.661 1.417 4.985 1.00 89.56 67 GLY A O 1
ATOM 510 N N . TYR A 1 68 ? 2.178 -0.768 5.206 1.00 92.25 68 TYR A N 1
ATOM 511 C CA . TYR A 1 68 ? 2.985 -1.212 4.069 1.00 92.25 68 TYR A CA 1
ATOM 512 C C . TYR A 1 68 ? 2.506 -0.596 2.745 1.00 92.25 68 TYR A C 1
ATOM 514 O O . TYR A 1 68 ? 3.313 0.026 2.052 1.00 92.25 68 TYR A O 1
ATOM 522 N N . CYS A 1 69 ? 1.210 -0.675 2.409 1.00 93.06 69 CYS A N 1
ATOM 523 C CA . CYS A 1 69 ? 0.694 -0.050 1.179 1.00 93.06 69 CYS A CA 1
ATOM 524 C C . CYS A 1 69 ? 0.946 1.468 1.171 1.00 93.06 69 CYS A C 1
ATOM 526 O O . CYS A 1 69 ? 1.457 2.010 0.189 1.00 93.06 69 CYS A O 1
ATOM 528 N N . ILE A 1 70 ? 0.647 2.149 2.283 1.00 91.56 70 ILE A N 1
ATOM 529 C CA . ILE A 1 70 ? 0.867 3.594 2.438 1.00 91.56 70 ILE A CA 1
ATOM 530 C C . ILE A 1 70 ? 2.337 3.954 2.195 1.00 91.56 70 ILE A C 1
ATOM 532 O O . ILE A 1 70 ? 2.624 4.906 1.466 1.00 91.56 70 ILE A O 1
ATOM 536 N N . GLY A 1 71 ? 3.261 3.202 2.796 1.00 90.25 71 GLY A N 1
ATOM 537 C CA . GLY A 1 71 ? 4.698 3.413 2.658 1.00 90.25 71 GLY A CA 1
ATOM 538 C C . GLY A 1 71 ? 5.175 3.205 1.225 1.00 90.25 71 GLY A C 1
ATOM 539 O O . GLY A 1 71 ? 5.808 4.092 0.662 1.00 90.25 71 GLY A O 1
ATOM 540 N N . VAL A 1 72 ? 4.816 2.079 0.601 1.00 91.94 72 VAL A N 1
ATOM 541 C CA . VAL A 1 72 ? 5.233 1.747 -0.772 1.00 91.94 72 VAL A CA 1
ATOM 542 C C . VAL A 1 72 ? 4.707 2.769 -1.782 1.00 91.94 72 VAL A C 1
ATOM 544 O O . VAL A 1 72 ? 5.464 3.238 -2.633 1.00 91.94 72 VAL A O 1
ATOM 547 N N . VAL A 1 73 ? 3.432 3.157 -1.680 1.00 90.44 73 VAL A N 1
ATOM 548 C CA . VAL A 1 73 ? 2.832 4.156 -2.575 1.00 90.44 73 VAL A CA 1
ATOM 549 C C . VAL A 1 73 ? 3.504 5.515 -2.397 1.00 90.44 73 VAL A C 1
ATOM 551 O O . VAL A 1 73 ? 3.859 6.153 -3.386 1.00 90.44 73 VAL A O 1
ATOM 554 N N . GLN A 1 74 ? 3.716 5.973 -1.162 1.00 89.00 74 GLN A N 1
ATOM 555 C CA . GLN A 1 74 ? 4.374 7.260 -0.922 1.00 89.00 74 GLN A CA 1
ATOM 556 C C . GLN A 1 74 ? 5.839 7.259 -1.366 1.00 89.00 74 GLN A C 1
ATOM 558 O O . GLN A 1 74 ? 6.266 8.213 -2.017 1.00 89.00 74 GLN A O 1
ATOM 563 N N . GLN A 1 75 ? 6.574 6.178 -1.095 1.00 89.12 75 GLN A N 1
ATOM 564 C CA . GLN A 1 75 ? 7.953 6.007 -1.544 1.00 89.12 75 GLN A CA 1
ATOM 565 C C . GLN A 1 75 ? 8.036 6.074 -3.069 1.00 89.12 75 GLN A C 1
ATOM 567 O O . GLN A 1 75 ? 8.824 6.842 -3.614 1.00 89.12 75 GLN A O 1
ATOM 572 N N . TYR A 1 76 ? 7.174 5.332 -3.774 1.00 87.81 76 TYR A N 1
ATOM 573 C CA . TYR A 1 76 ? 7.147 5.346 -5.235 1.00 87.81 76 TYR A CA 1
ATOM 574 C C . TYR A 1 76 ? 6.775 6.720 -5.795 1.00 87.81 76 TYR A C 1
ATOM 576 O O . TYR A 1 76 ? 7.300 7.136 -6.819 1.00 87.81 76 TYR A O 1
ATOM 584 N N . ARG A 1 77 ? 5.892 7.463 -5.130 1.00 83.44 77 ARG A N 1
ATOM 585 C CA . ARG A 1 77 ? 5.545 8.826 -5.556 1.00 83.44 77 ARG A CA 1
ATOM 586 C C . ARG A 1 77 ? 6.692 9.815 -5.346 1.00 83.44 77 ARG A C 1
ATOM 588 O O . ARG A 1 77 ? 6.817 10.753 -6.128 1.00 83.44 77 ARG A O 1
ATOM 595 N N . SER A 1 78 ? 7.501 9.616 -4.307 1.00 81.44 78 SER A N 1
ATOM 596 C CA . SER A 1 78 ? 8.640 10.480 -3.980 1.00 81.44 78 SER A CA 1
ATOM 597 C C . SER A 1 78 ? 9.874 10.185 -4.836 1.00 81.44 78 SER A C 1
ATOM 599 O O . SER A 1 78 ? 10.558 11.106 -5.270 1.00 81.44 78 SER A O 1
ATOM 601 N N . GLU A 1 79 ? 10.169 8.908 -5.077 1.00 81.56 79 GLU A N 1
ATOM 602 C CA . GLU A 1 79 ? 11.430 8.459 -5.690 1.00 81.56 79 GLU A CA 1
ATOM 603 C C . GLU A 1 79 ? 11.244 7.733 -7.026 1.00 81.56 79 GLU A C 1
ATOM 605 O O . GLU A 1 79 ? 12.213 7.403 -7.712 1.00 81.56 79 GLU A O 1
ATOM 610 N N . GLY A 1 80 ? 10.003 7.447 -7.407 1.00 72.69 80 GLY A N 1
ATOM 611 C CA . GLY A 1 80 ? 9.701 6.712 -8.621 1.00 72.69 80 GLY A CA 1
ATOM 612 C C . GLY A 1 80 ? 9.932 7.531 -9.892 1.00 72.69 80 GLY A C 1
ATOM 613 O O . GLY A 1 80 ? 9.968 8.764 -9.887 1.00 72.69 80 GLY A O 1
ATOM 614 N N . PRO A 1 81 ? 10.068 6.841 -11.034 1.00 73.44 81 PRO A N 1
ATOM 615 C CA . PRO A 1 81 ? 10.177 7.493 -12.328 1.00 73.44 81 PRO A CA 1
ATOM 616 C C . PRO A 1 81 ? 8.893 8.275 -12.621 1.00 73.44 81 PRO A C 1
ATOM 618 O O . PRO A 1 81 ? 7.809 7.694 -12.673 1.00 73.44 81 PRO A O 1
ATOM 621 N N . GLY A 1 82 ? 9.030 9.584 -12.840 1.00 71.19 82 GLY A N 1
ATOM 622 C CA . GLY A 1 82 ? 7.907 10.467 -13.150 1.00 71.19 82 GLY A CA 1
ATOM 623 C C . GLY A 1 82 ? 7.103 10.026 -14.381 1.00 71.19 82 GLY A C 1
ATOM 624 O O . GLY A 1 82 ? 7.595 9.334 -15.278 1.00 71.19 82 GLY A O 1
ATOM 625 N N . CYS A 1 83 ? 5.843 10.451 -14.437 1.00 77.62 83 CYS A N 1
ATOM 626 C CA . CYS A 1 83 ? 4.934 10.130 -15.531 1.00 77.62 83 CYS A CA 1
ATOM 627 C C . CYS A 1 83 ? 5.320 10.919 -16.790 1.00 77.62 83 CYS A C 1
ATOM 629 O O . CYS A 1 83 ? 5.241 12.142 -16.813 1.00 77.62 83 CYS A O 1
ATOM 631 N N . ARG A 1 84 ? 5.737 10.222 -17.856 1.00 66.88 84 ARG A N 1
ATOM 632 C CA . ARG A 1 84 ? 6.228 10.865 -19.092 1.00 66.88 84 ARG A CA 1
ATOM 633 C C . ARG A 1 84 ? 5.127 1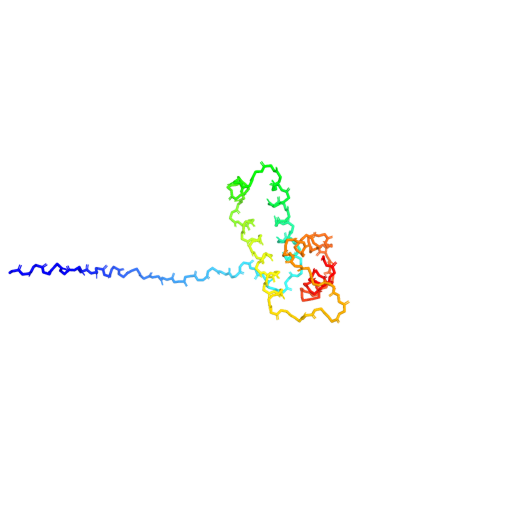1.573 -19.900 1.00 66.88 84 ARG A C 1
ATOM 635 O O . ARG A 1 84 ? 5.438 12.510 -20.622 1.00 66.88 84 ARG A O 1
ATOM 642 N N . TYR A 1 85 ? 3.870 11.129 -19.773 1.00 61.94 85 TYR A N 1
ATOM 643 C CA . TYR A 1 85 ? 2.719 11.625 -20.551 1.00 61.94 85 TYR A CA 1
ATOM 644 C C . TYR A 1 85 ? 1.384 11.645 -19.769 1.00 61.94 85 TYR A C 1
ATOM 646 O O . TYR A 1 85 ? 0.330 11.776 -20.381 1.00 61.94 85 TYR A O 1
ATOM 654 N N . GLY A 1 86 ? 1.403 11.480 -18.441 1.00 58.00 86 GLY A N 1
ATOM 655 C CA . GLY A 1 86 ? 0.192 11.299 -17.622 1.00 58.00 86 GLY A CA 1
ATOM 656 C C . GLY A 1 86 ? 0.096 12.278 -16.454 1.00 58.00 86 GLY A C 1
ATOM 657 O O . GLY A 1 86 ? 1.105 12.838 -16.021 1.00 58.00 86 GLY A O 1
ATOM 658 N N . TYR A 1 87 ? -1.121 12.471 -15.941 1.00 57.16 87 TYR A N 1
ATOM 659 C CA . TYR A 1 87 ? -1.366 13.218 -14.709 1.00 57.16 87 TYR A CA 1
ATOM 660 C C . TYR A 1 87 ? -0.879 12.376 -13.524 1.00 57.16 87 TYR A C 1
ATOM 662 O O . TYR A 1 87 ? -1.364 11.271 -13.308 1.00 57.16 87 TYR A O 1
ATOM 670 N N . SER A 1 88 ? 0.111 12.869 -12.775 1.00 65.06 88 SER A N 1
ATOM 671 C CA . SER A 1 88 ? 0.537 12.190 -11.549 1.00 65.06 88 SER A CA 1
ATOM 672 C C . SER A 1 88 ? -0.517 12.414 -10.470 1.00 65.06 88 SER A C 1
ATOM 674 O O . SER A 1 88 ? -0.822 13.566 -10.140 1.00 65.06 88 SER A O 1
ATOM 676 N N . SER A 1 89 ? -1.065 11.332 -9.916 1.00 62.47 89 SER A N 1
ATOM 677 C CA . SER A 1 89 ? -2.014 11.423 -8.810 1.00 62.47 89 SER A CA 1
ATOM 678 C C . SER A 1 89 ? -1.346 12.130 -7.622 1.00 62.47 89 SER A C 1
ATOM 680 O O . SER A 1 89 ? -0.383 11.641 -7.011 1.00 62.47 89 SER A O 1
ATOM 682 N N . LYS A 1 90 ? -1.817 13.345 -7.301 1.00 66.69 90 LYS A N 1
ATOM 683 C CA . LYS A 1 90 ? -1.303 14.133 -6.163 1.00 66.69 90 LYS A CA 1
ATOM 684 C C . LYS A 1 90 ? -1.689 13.531 -4.814 1.00 66.69 90 LYS A C 1
ATOM 686 O O . LYS A 1 90 ? -1.075 13.890 -3.808 1.00 66.69 90 LYS A O 1
ATOM 691 N N . ASP A 1 91 ? -2.628 12.597 -4.793 1.00 82.69 91 ASP A N 1
ATOM 692 C CA . ASP A 1 91 ? -3.100 11.953 -3.582 1.00 82.69 91 ASP A CA 1
ATOM 693 C C . ASP A 1 91 ? -2.651 10.486 -3.523 1.00 82.69 91 AS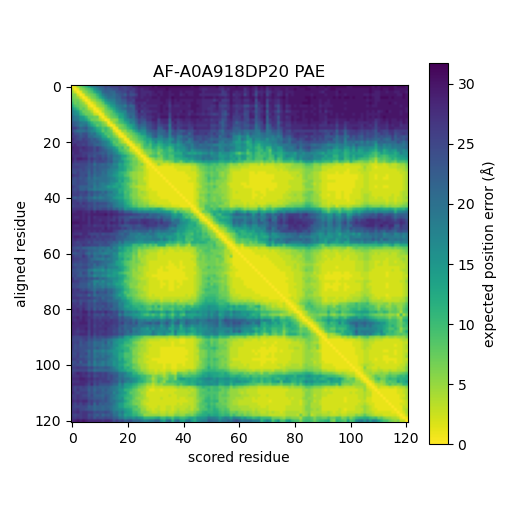P A C 1
ATOM 695 O O . ASP A 1 91 ? -2.869 9.699 -4.442 1.00 82.69 91 ASP A O 1
ATOM 699 N N . TRP A 1 92 ? -2.000 10.114 -2.421 1.00 85.88 92 TRP A N 1
ATOM 700 C CA . TRP A 1 92 ? -1.558 8.737 -2.197 1.00 85.88 92 TRP A CA 1
ATOM 701 C C . TRP A 1 92 ? -2.749 7.792 -2.018 1.00 85.88 92 TRP A C 1
ATOM 703 O O . TRP A 1 92 ? -2.644 6.618 -2.364 1.00 85.88 92 TRP A O 1
ATOM 713 N N . PHE A 1 93 ? -3.871 8.289 -1.485 1.00 88.00 93 PHE A N 1
ATOM 714 C CA . PHE A 1 93 ? -5.036 7.456 -1.213 1.00 88.00 93 PHE A CA 1
ATOM 715 C C . PHE A 1 93 ? -5.758 7.071 -2.505 1.00 88.00 93 PHE A C 1
ATOM 717 O O . PHE A 1 93 ? -6.173 5.926 -2.658 1.00 88.00 93 PHE A O 1
ATOM 724 N N . THR A 1 94 ? -5.813 7.981 -3.474 1.00 88.25 94 THR A N 1
ATOM 725 C CA . THR A 1 94 ? -6.296 7.698 -4.832 1.00 88.25 94 THR A CA 1
ATOM 726 C C . THR A 1 94 ? -5.474 6.589 -5.507 1.00 88.25 94 THR A C 1
ATOM 728 O O . THR A 1 94 ? -6.041 5.604 -5.978 1.00 88.25 94 THR A O 1
ATOM 731 N N . ALA A 1 95 ? -4.139 6.662 -5.451 1.00 89.44 95 ALA A N 1
ATOM 732 C CA . ALA A 1 95 ? -3.275 5.592 -5.960 1.00 89.44 95 ALA A CA 1
ATOM 733 C C . ALA A 1 95 ? -3.469 4.258 -5.205 1.00 89.44 95 ALA A C 1
ATOM 735 O O . ALA A 1 95 ? -3.500 3.194 -5.823 1.00 89.44 95 ALA A O 1
ATOM 736 N N . ALA A 1 96 ? -3.640 4.296 -3.878 1.00 92.12 96 ALA A N 1
ATOM 737 C CA . ALA A 1 96 ? -3.934 3.102 -3.082 1.00 92.12 96 ALA A CA 1
ATOM 738 C C . ALA A 1 96 ? -5.290 2.473 -3.455 1.00 92.12 96 ALA A C 1
ATOM 740 O O . ALA A 1 96 ? -5.382 1.252 -3.572 1.00 92.12 96 ALA A O 1
ATOM 741 N N . ARG A 1 97 ? -6.323 3.290 -3.707 1.00 91.56 97 ARG A N 1
ATOM 742 C CA . ARG A 1 97 ? -7.638 2.823 -4.170 1.00 91.56 97 ARG A CA 1
ATOM 743 C C . ARG A 1 97 ? -7.542 2.143 -5.535 1.00 91.56 97 ARG A C 1
ATOM 745 O O . ARG A 1 97 ? -8.045 1.035 -5.677 1.00 91.56 97 ARG A O 1
ATOM 752 N N . PHE A 1 98 ? -6.821 2.741 -6.483 1.00 91.50 98 PHE A N 1
ATOM 753 C CA . PHE A 1 98 ? -6.572 2.122 -7.787 1.00 91.50 98 PHE A CA 1
ATOM 754 C C . PHE A 1 98 ? -5.919 0.735 -7.648 1.00 91.50 98 PHE A C 1
ATOM 756 O O . PHE A 1 98 ? -6.340 -0.224 -8.288 1.00 91.50 98 PHE A O 1
ATOM 763 N N . LEU A 1 99 ? -4.905 0.600 -6.783 1.00 92.44 99 LEU A N 1
ATOM 764 C CA . LEU A 1 99 ? -4.244 -0.688 -6.535 1.00 92.44 99 LEU A CA 1
ATOM 765 C C . LEU A 1 99 ? -5.184 -1.722 -5.901 1.00 92.44 99 LEU A C 1
ATOM 767 O O . LEU A 1 99 ? -5.099 -2.900 -6.239 1.00 92.44 99 LEU A O 1
ATOM 771 N N . ALA A 1 100 ? -6.077 -1.299 -5.005 1.00 93.50 100 ALA A N 1
ATOM 772 C CA . ALA A 1 100 ? -7.030 -2.179 -4.330 1.00 93.50 100 ALA A CA 1
ATOM 773 C C . ALA A 1 100 ? -8.068 -2.801 -5.287 1.00 93.50 100 ALA A C 1
ATOM 775 O O . ALA A 1 100 ? -8.545 -3.915 -5.044 1.00 93.50 100 ALA A O 1
ATOM 776 N N . GLU A 1 101 ? -8.395 -2.096 -6.372 1.00 92.69 101 GLU A N 1
ATOM 777 C CA . GLU A 1 101 ? -9.348 -2.522 -7.407 1.00 92.69 101 GLU A CA 1
ATOM 778 C C . GLU A 1 101 ? -8.749 -3.526 -8.406 1.00 92.69 101 GLU A C 1
ATOM 780 O O . GLU A 1 101 ? -9.487 -4.193 -9.135 1.00 92.69 101 GLU A O 1
ATOM 785 N N . LEU A 1 102 ? -7.422 -3.692 -8.425 1.00 91.19 102 LEU A N 1
ATOM 786 C CA . LEU A 1 102 ? -6.771 -4.678 -9.283 1.00 91.19 102 LEU A CA 1
ATOM 787 C C . LEU A 1 102 ? -7.139 -6.119 -8.872 1.00 91.19 102 LEU A C 1
ATOM 789 O O . LEU A 1 102 ? -7.364 -6.417 -7.690 1.00 91.19 102 LEU A O 1
ATOM 793 N N . PRO A 1 103 ? -7.179 -7.060 -9.834 1.00 89.56 103 PRO A N 1
ATOM 794 C CA . PRO A 1 103 ? -7.359 -8.470 -9.521 1.00 89.56 103 PRO A CA 1
ATOM 795 C C . PRO A 1 103 ? -6.127 -9.005 -8.779 1.00 89.56 103 PRO A C 1
ATOM 797 O O . PRO A 1 103 ? -5.000 -8.766 -9.199 1.00 89.56 103 PRO A O 1
ATOM 800 N N . VAL A 1 104 ? -6.334 -9.796 -7.719 1.00 79.44 104 VAL A N 1
ATOM 801 C CA . VAL A 1 104 ? -5.251 -10.376 -6.886 1.00 79.44 104 VAL A CA 1
ATOM 802 C C . VAL A 1 104 ? -4.287 -11.243 -7.707 1.00 79.44 104 VAL A C 1
ATOM 804 O O . VAL A 1 104 ? -3.127 -11.387 -7.354 1.00 79.44 104 VAL A O 1
ATOM 807 N N . ASN A 1 105 ? -4.736 -11.771 -8.846 1.00 75.69 105 ASN A N 1
ATOM 808 C CA . ASN A 1 105 ? -3.925 -12.570 -9.770 1.00 75.69 105 ASN A CA 1
ATOM 809 C C . ASN A 1 105 ? 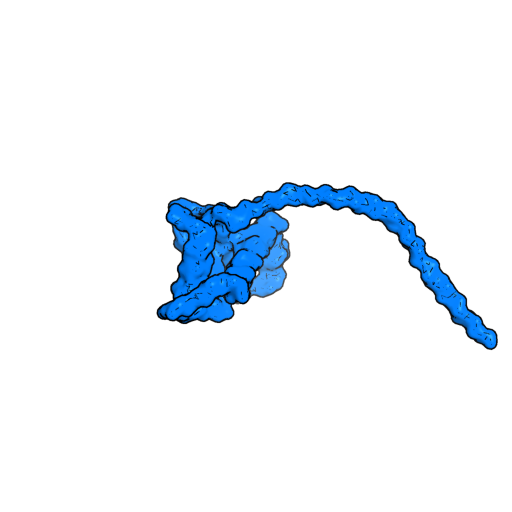-3.361 -11.740 -10.937 1.00 75.69 105 ASN A C 1
ATOM 811 O O . ASN A 1 105 ? -3.138 -12.273 -12.023 1.00 75.69 105 ASN A O 1
ATOM 815 N N . ALA A 1 106 ? -3.195 -10.427 -10.761 1.00 67.75 106 ALA A N 1
ATOM 816 C CA . ALA A 1 106 ? -2.560 -9.585 -11.763 1.00 67.75 106 ALA A CA 1
ATOM 817 C C . ALA A 1 106 ? -1.118 -10.063 -12.003 1.00 67.75 106 ALA A C 1
ATOM 819 O O . ALA A 1 106 ? -0.259 -9.922 -11.135 1.00 67.75 106 ALA A O 1
ATOM 820 N N . ASP A 1 107 ? -0.840 -10.588 -13.200 1.00 70.12 107 ASP A N 1
ATOM 821 C CA . ASP A 1 107 ? 0.510 -10.965 -13.650 1.00 70.12 107 ASP A CA 1
ATOM 822 C C . ASP A 1 107 ? 1.324 -9.715 -14.041 1.00 70.12 107 ASP A C 1
ATOM 824 O O . ASP A 1 107 ? 1.713 -9.457 -15.191 1.00 70.12 107 ASP A O 1
ATOM 828 N N . HIS A 1 108 ? 1.470 -8.818 -13.072 1.00 79.19 108 HIS A N 1
ATOM 829 C CA . HIS A 1 108 ? 2.151 -7.545 -13.205 1.00 79.19 108 HIS A CA 1
ATOM 830 C C . HIS A 1 108 ? 3.170 -7.411 -12.084 1.00 79.19 108 HIS A C 1
ATOM 832 O O . HIS A 1 108 ? 2.899 -7.725 -10.933 1.00 79.19 108 HIS A O 1
ATOM 838 N N . SER A 1 109 ? 4.358 -6.906 -12.414 1.00 87.75 109 SER A N 1
ATOM 839 C CA . SER A 1 109 ? 5.335 -6.572 -11.384 1.00 87.75 109 SER A CA 1
ATOM 840 C C . SER A 1 109 ? 4.825 -5.411 -10.532 1.00 87.75 109 SER A C 1
ATOM 842 O O . SER A 1 109 ? 4.200 -4.480 -11.054 1.00 87.75 109 SER A O 1
ATOM 844 N N . VAL A 1 110 ? 5.178 -5.417 -9.244 1.00 88.75 110 VAL A N 1
ATOM 845 C CA . VAL A 1 110 ? 4.888 -4.327 -8.297 1.00 88.75 110 VAL A CA 1
ATOM 846 C C . VAL A 1 110 ? 5.236 -2.960 -8.898 1.00 88.75 110 VAL A C 1
ATOM 848 O O . VAL A 1 110 ? 4.425 -2.039 -8.877 1.00 88.75 110 VAL A O 1
ATOM 851 N N . SER A 1 111 ? 6.393 -2.831 -9.554 1.00 88.50 111 SER A N 1
ATOM 852 C CA . SER A 1 111 ? 6.808 -1.576 -10.192 1.00 88.50 111 SER A CA 1
ATOM 853 C C . SER A 1 111 ? 5.893 -1.126 -11.340 1.00 88.50 111 SER A C 1
ATOM 855 O O . SER A 1 111 ? 5.717 0.078 -11.530 1.00 88.50 111 SER A O 1
ATOM 857 N N . ARG A 1 112 ? 5.318 -2.055 -12.125 1.00 88.44 112 ARG A N 1
ATOM 858 C CA . ARG A 1 112 ? 4.344 -1.714 -13.181 1.00 88.44 112 ARG A CA 1
ATOM 859 C C . ARG A 1 112 ? 3.023 -1.255 -12.579 1.00 88.44 112 ARG A C 1
ATOM 861 O O . ARG A 1 112 ? 2.467 -0.273 -13.063 1.00 88.44 112 ARG A O 1
ATOM 868 N N . MET A 1 113 ? 2.557 -1.925 -11.530 1.00 90.12 113 MET A N 1
ATOM 869 C CA . MET A 1 113 ? 1.328 -1.549 -10.830 1.00 90.12 113 MET A CA 1
ATOM 870 C C . MET A 1 113 ? 1.460 -0.180 -10.172 1.00 90.12 113 MET A C 1
ATOM 872 O O . MET A 1 113 ? 0.599 0.667 -10.373 1.00 90.12 113 MET A O 1
ATOM 876 N N . LEU A 1 114 ? 2.569 0.079 -9.475 1.00 89.56 114 LEU A N 1
ATOM 877 C CA . LEU A 1 114 ? 2.841 1.380 -8.861 1.00 89.56 114 LEU A CA 1
ATOM 878 C C . LEU A 1 114 ? 2.958 2.494 -9.902 1.00 89.56 114 LEU A C 1
ATOM 880 O O . LEU A 1 114 ? 2.426 3.582 -9.695 1.00 89.56 114 LEU A O 1
ATOM 884 N N . ARG A 1 115 ? 3.575 2.219 -11.061 1.00 87.31 115 ARG A N 1
ATOM 885 C CA . ARG A 1 115 ? 3.588 3.172 -12.179 1.00 87.31 115 ARG A CA 1
ATOM 886 C C . ARG A 1 115 ? 2.179 3.466 -12.681 1.00 87.31 115 ARG A C 1
ATOM 888 O O . ARG A 1 115 ? 1.841 4.627 -12.881 1.00 87.31 115 ARG A O 1
ATOM 895 N N . ALA A 1 116 ? 1.378 2.427 -12.909 1.00 87.19 116 ALA A N 1
ATOM 896 C CA . ALA A 1 116 ? 0.012 2.576 -13.392 1.00 87.19 116 ALA A CA 1
ATOM 897 C C . ALA A 1 116 ? -0.846 3.356 -12.387 1.00 87.19 116 ALA A C 1
ATOM 899 O O . ALA A 1 116 ? -1.489 4.320 -12.780 1.00 87.19 116 ALA A O 1
ATOM 900 N N . ALA A 1 117 ? -0.769 3.015 -11.101 1.00 87.50 117 ALA A N 1
ATOM 901 C CA . ALA A 1 117 ? -1.483 3.698 -10.027 1.00 87.50 117 ALA A CA 1
ATOM 902 C C . ALA A 1 117 ? -1.032 5.154 -9.842 1.00 87.50 117 ALA A C 1
ATOM 904 O O . ALA A 1 117 ? -1.847 6.029 -9.584 1.00 87.50 117 ALA A O 1
ATOM 905 N N . SER A 1 118 ? 0.264 5.442 -9.993 1.00 83.75 118 SER A N 1
ATOM 906 C CA . SER A 1 118 ? 0.775 6.807 -9.847 1.00 83.75 118 SER A CA 1
ATOM 907 C C . SER A 1 118 ? 0.470 7.692 -11.058 1.00 83.75 118 SER A C 1
ATOM 909 O O . SER A 1 118 ? 0.365 8.903 -10.884 1.00 83.75 118 SER A O 1
ATOM 911 N N . CYS A 1 119 ? 0.375 7.122 -12.264 1.00 81.62 119 CYS A N 1
ATOM 912 C CA . CYS A 1 119 ? 0.239 7.880 -13.515 1.00 81.62 119 CYS A CA 1
ATOM 913 C C . CYS A 1 119 ? -1.153 7.837 -14.158 1.00 81.62 119 CYS A C 1
ATOM 915 O O . CYS A 1 119 ? -1.401 8.626 -15.068 1.00 81.62 119 CYS A O 1
ATOM 917 N N . ASN A 1 120 ? -2.020 6.915 -13.733 1.00 70.75 120 ASN A N 1
ATOM 918 C CA . ASN A 1 120 ? -3.386 6.743 -14.237 1.00 70.75 120 ASN A CA 1
ATOM 919 C C . ASN A 1 120 ? -4.434 6.661 -13.107 1.00 70.75 120 ASN A C 1
ATOM 921 O O . ASN A 1 120 ? -5.586 6.348 -13.401 1.00 70.75 120 ASN A O 1
ATOM 925 N N . GLY A 1 121 ? -4.026 6.863 -11.846 1.00 57.62 121 GLY A N 1
ATOM 926 C CA . GLY A 1 121 ? -4.890 6.805 -10.661 1.00 57.62 121 GLY A CA 1
ATOM 927 C C . GLY A 1 121 ? -5.602 8.113 -10.364 1.00 57.62 121 GLY A C 1
ATOM 928 O O . GLY A 1 121 ? -4.924 9.168 -10.336 1.00 57.62 121 GLY A O 1
#